Protein AF-A0A7S1T6R3-F1 (afdb_monomer_lite)

pLDDT: mean 81.59, std 15.31, range [34.03, 96.06]

Radius of gyration: 15.94 Å; chains: 1; bounding box: 40×34×41 Å

Structure (mmCIF, N/CA/C/O backbone):
data_AF-A0A7S1T6R3-F1
#
_entry.id   AF-A0A7S1T6R3-F1
#
loop_
_atom_site.group_PDB
_atom_site.id
_atom_site.type_symbol
_atom_site.label_atom_id
_atom_site.label_alt_id
_atom_site.label_comp_id
_atom_site.label_asym_id
_atom_site.label_entity_id
_atom_site.label_seq_id
_atom_site.pdbx_PDB_ins_code
_atom_site.Cartn_x
_atom_site.Cartn_y
_atom_site.Cartn_z
_atom_site.occupancy
_atom_site.B_iso_or_equiv
_atom_site.auth_seq_id
_atom_site.auth_comp_id
_atom_site.auth_asym_id
_atom_site.auth_atom_id
_atom_site.pdbx_PDB_model_num
ATOM 1 N N . ARG A 1 1 ? 1.216 6.934 3.233 1.00 62.31 1 ARG A N 1
ATOM 2 C CA . ARG A 1 1 ? 2.649 7.279 3.416 1.00 62.31 1 ARG A CA 1
ATOM 3 C C . ARG A 1 1 ? 3.064 8.262 2.321 1.00 62.31 1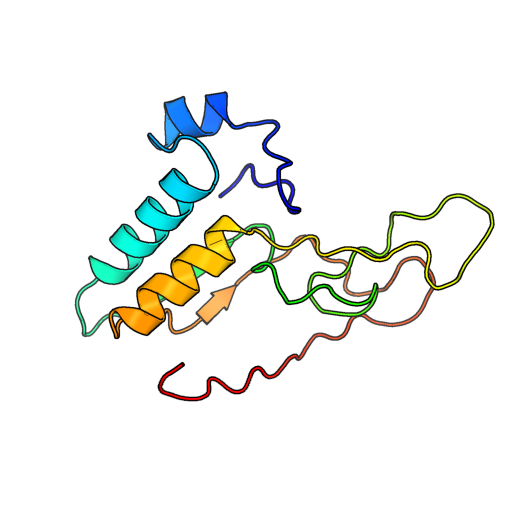 ARG A C 1
ATOM 5 O O . ARG A 1 1 ? 3.334 7.814 1.218 1.00 62.31 1 ARG A O 1
ATOM 12 N N . PRO A 1 2 ? 3.067 9.583 2.565 1.00 52.56 2 PRO A N 1
ATOM 13 C CA . PRO A 1 2 ? 3.362 10.563 1.510 1.00 52.56 2 PRO A CA 1
ATOM 14 C C . PRO A 1 2 ? 4.827 10.554 1.037 1.00 52.56 2 PRO A C 1
ATOM 16 O O . PRO A 1 2 ? 5.136 11.188 0.038 1.00 52.56 2 PRO A O 1
ATOM 19 N N . PHE A 1 3 ? 5.712 9.831 1.733 1.00 54.69 3 PHE A N 1
ATOM 20 C CA . PHE A 1 3 ? 7.148 9.780 1.444 1.00 54.69 3 PHE A CA 1
ATOM 21 C C . PHE A 1 3 ? 7.660 8.377 1.092 1.00 54.69 3 PHE A C 1
ATOM 23 O O . PHE A 1 3 ? 8.866 8.151 1.146 1.00 54.69 3 PHE A O 1
ATOM 30 N N . SER A 1 4 ? 6.769 7.420 0.799 1.00 63.59 4 SER A N 1
ATOM 31 C CA . SER A 1 4 ? 7.231 6.113 0.329 1.00 63.59 4 SER A CA 1
ATOM 32 C C . SER A 1 4 ? 7.709 6.233 -1.112 1.00 63.59 4 SER A C 1
ATOM 34 O O . SER A 1 4 ? 6.963 6.695 -1.975 1.00 63.59 4 SER A O 1
ATOM 36 N N . CYS A 1 5 ? 8.946 5.819 -1.367 1.00 66.31 5 CYS A N 1
ATOM 37 C CA . CYS A 1 5 ? 9.524 5.767 -2.707 1.00 66.31 5 CYS A CA 1
ATOM 38 C C . CYS A 1 5 ? 9.417 4.367 -3.327 1.00 66.31 5 CYS A C 1
ATOM 40 O O . CYS A 1 5 ? 10.152 4.091 -4.270 1.00 66.31 5 CYS A O 1
ATOM 42 N N . GLY A 1 6 ? 8.543 3.506 -2.786 1.00 66.75 6 GLY A N 1
ATOM 43 C CA . GLY A 1 6 ? 8.404 2.115 -3.211 1.00 66.75 6 GLY A CA 1
ATOM 44 C C . GLY A 1 6 ? 9.641 1.291 -2.868 1.00 66.75 6 GLY A C 1
ATOM 45 O O . GLY A 1 6 ? 10.584 1.812 -2.285 1.00 66.75 6 GLY A O 1
ATOM 46 N N . GLU A 1 7 ? 9.647 0.021 -3.274 1.00 69.00 7 GLU A N 1
ATOM 47 C CA . GLU A 1 7 ? 10.778 -0.915 -3.158 1.00 69.00 7 GLU A CA 1
ATOM 48 C C . GLU A 1 7 ? 11.266 -1.225 -1.734 1.00 69.00 7 GLU A C 1
ATOM 50 O O . GLU A 1 7 ? 11.257 -0.416 -0.808 1.00 69.00 7 GLU A O 1
ATOM 55 N N . ARG A 1 8 ? 11.786 -2.441 -1.559 1.00 65.00 8 ARG A N 1
ATOM 56 C CA . ARG A 1 8 ? 12.349 -2.875 -0.277 1.00 65.00 8 ARG A CA 1
ATOM 57 C C . ARG A 1 8 ? 13.582 -2.041 0.091 1.00 65.00 8 ARG A C 1
ATOM 59 O O . ARG A 1 8 ? 14.557 -2.016 -0.659 1.00 65.00 8 ARG A O 1
ATOM 66 N N . GLY A 1 9 ? 13.571 -1.426 1.275 1.00 59.97 9 GLY A N 1
ATOM 67 C CA . GLY A 1 9 ? 14.719 -0.708 1.836 1.00 59.97 9 GLY A CA 1
ATOM 68 C C . GLY A 1 9 ? 14.936 0.721 1.322 1.00 59.97 9 GLY A C 1
ATOM 69 O O . GLY A 1 9 ? 15.861 1.390 1.789 1.00 59.97 9 GLY A O 1
ATOM 70 N N . ALA A 1 10 ? 14.100 1.237 0.416 1.00 59.75 10 ALA A N 1
ATOM 71 C CA . ALA A 1 10 ? 14.211 2.610 -0.080 1.00 59.75 10 ALA A CA 1
ATOM 72 C C . ALA A 1 10 ? 13.412 3.588 0.802 1.00 59.75 10 ALA A C 1
ATOM 74 O O . ALA A 1 10 ? 12.341 4.068 0.445 1.00 59.75 10 ALA A O 1
ATOM 75 N N . ASN A 1 11 ? 13.951 3.915 1.983 1.00 62.56 11 ASN A N 1
ATOM 76 C CA . ASN A 1 11 ? 13.339 4.884 2.899 1.00 62.56 11 ASN A CA 1
ATOM 77 C C . ASN A 1 11 ? 14.206 6.141 3.068 1.00 62.56 11 ASN A C 1
ATOM 79 O O . ASN A 1 11 ? 14.688 6.449 4.160 1.00 62.56 11 ASN A O 1
ATOM 83 N N . SER A 1 12 ? 14.393 6.896 1.980 1.00 65.94 12 SER A N 1
ATOM 84 C CA . SER A 1 12 ? 15.132 8.173 1.988 1.00 65.94 12 SER A CA 1
ATOM 85 C C . SER A 1 12 ? 14.539 9.220 2.941 1.00 65.94 12 SER A C 1
ATOM 87 O O . SER A 1 12 ? 15.199 10.206 3.258 1.00 65.94 12 SER A O 1
ATOM 89 N N . CYS A 1 13 ? 13.313 9.005 3.426 1.00 72.56 13 CYS A N 1
ATOM 90 C CA . CYS A 1 13 ? 12.602 9.890 4.343 1.00 72.56 13 CYS A CA 1
ATOM 91 C C . CYS A 1 13 ? 12.350 9.262 5.725 1.00 72.56 13 CYS A C 1
ATOM 93 O O . CYS A 1 13 ? 11.472 9.729 6.451 1.00 72.56 13 CYS A O 1
ATOM 95 N N . ALA A 1 14 ? 13.119 8.241 6.126 1.00 74.38 14 ALA A N 1
ATOM 96 C CA . ALA A 1 14 ? 12.910 7.519 7.386 1.00 74.38 14 ALA A CA 1
ATOM 97 C C . ALA A 1 14 ? 12.901 8.440 8.618 1.00 74.38 14 ALA A C 1
ATOM 99 O O . ALA A 1 14 ? 12.042 8.310 9.488 1.00 74.38 14 ALA A O 1
ATOM 100 N N . GLN A 1 15 ? 13.827 9.402 8.668 1.00 77.00 15 GLN A N 1
ATOM 101 C CA . GLN A 1 15 ? 13.921 10.376 9.761 1.00 77.00 15 GLN A CA 1
ATOM 102 C C . GLN A 1 15 ? 12.690 11.288 9.813 1.00 77.00 15 GLN A C 1
ATOM 104 O O . GLN A 1 15 ? 12.119 11.500 10.878 1.00 77.00 15 GLN A O 1
ATOM 109 N N . LEU A 1 16 ? 12.228 11.766 8.655 1.00 80.44 16 LEU A N 1
ATOM 110 C CA . LEU A 1 16 ? 11.033 12.602 8.564 1.00 80.44 16 LEU A CA 1
ATOM 111 C C . LEU A 1 16 ? 9.774 11.825 8.975 1.00 80.44 16 LEU A C 1
ATOM 113 O O . LEU A 1 16 ? 8.936 12.343 9.712 1.00 80.44 16 LEU A O 1
ATOM 117 N N . ALA A 1 17 ? 9.660 10.565 8.545 1.00 78.62 17 ALA A N 1
ATOM 118 C CA . ALA A 1 17 ? 8.561 9.688 8.929 1.00 78.62 17 ALA A CA 1
ATOM 119 C C . ALA A 1 17 ? 8.538 9.425 10.444 1.00 78.62 17 ALA A C 1
ATOM 121 O O . ALA A 1 17 ? 7.466 9.436 11.048 1.00 78.62 17 ALA A O 1
ATOM 122 N N . ALA A 1 18 ? 9.704 9.256 11.068 1.00 82.19 18 ALA A N 1
ATOM 123 C CA . ALA A 1 18 ? 9.813 9.129 12.516 1.00 82.19 18 ALA A CA 1
ATOM 124 C C . ALA A 1 18 ? 9.357 10.405 13.235 1.00 82.19 18 ALA A C 1
ATOM 126 O O . ALA A 1 18 ? 8.557 10.323 14.163 1.00 82.19 18 ALA A O 1
ATOM 127 N N . CYS A 1 19 ? 9.800 11.581 12.776 1.00 84.00 19 CYS A N 1
ATOM 128 C CA . CYS A 1 19 ? 9.426 12.858 13.384 1.00 84.00 19 CYS A CA 1
ATOM 129 C C . CYS A 1 19 ? 7.927 13.167 13.272 1.00 84.00 19 CYS A C 1
ATOM 131 O O . CYS A 1 19 ? 7.338 13.651 14.233 1.00 84.00 19 CYS A O 1
ATOM 133 N N . ILE A 1 20 ? 7.309 12.910 12.115 1.00 82.75 20 ILE A N 1
ATOM 134 C CA . ILE A 1 20 ? 5.906 13.283 11.871 1.00 82.75 20 ILE A CA 1
ATOM 135 C C . ILE A 1 20 ? 4.938 12.207 12.375 1.00 82.75 20 ILE A C 1
ATOM 137 O O . ILE A 1 20 ? 3.891 12.530 12.931 1.00 82.75 20 ILE A O 1
ATOM 141 N N . TYR A 1 21 ? 5.261 10.928 12.168 1.00 81.06 21 TYR A N 1
ATOM 142 C CA . TYR A 1 21 ? 4.320 9.824 12.385 1.00 81.06 21 TYR A CA 1
ATOM 143 C C . TYR A 1 21 ? 4.702 8.894 13.537 1.00 81.06 21 TYR A C 1
ATOM 145 O O . TYR A 1 21 ? 3.923 7.995 13.860 1.00 81.06 21 TYR A O 1
ATOM 153 N N . GLY A 1 22 ? 5.876 9.079 14.148 1.00 83.62 22 GLY A N 1
ATOM 154 C CA . GLY A 1 22 ? 6.379 8.201 15.207 1.00 83.62 22 GLY A CA 1
ATOM 155 C C . GLY A 1 22 ? 6.753 6.801 14.715 1.00 83.62 22 GLY A C 1
ATOM 156 O O . GLY A 1 22 ? 6.877 5.883 15.518 1.00 83.62 22 GLY A O 1
ATOM 157 N N . THR A 1 23 ? 6.901 6.604 13.402 1.00 82.38 23 THR A N 1
ATOM 158 C CA . THR A 1 23 ? 7.208 5.295 12.810 1.00 82.38 23 THR A CA 1
ATOM 159 C C . THR A 1 23 ? 8.682 5.208 12.448 1.00 82.38 23 THR A C 1
ATOM 161 O O . THR A 1 23 ? 9.154 5.983 11.615 1.00 82.38 23 THR A O 1
ATOM 164 N N . LEU A 1 24 ? 9.389 4.234 13.016 1.00 80.56 24 LEU A N 1
ATOM 165 C CA . LEU A 1 24 ? 10.753 3.893 12.623 1.00 80.56 24 LEU A CA 1
ATOM 166 C C . LEU A 1 24 ? 10.735 2.629 11.759 1.00 80.56 24 LEU A C 1
ATOM 168 O O . LEU A 1 24 ? 10.206 1.596 12.163 1.00 80.56 24 LEU A O 1
ATOM 172 N N . GLY A 1 25 ? 11.316 2.728 10.564 1.00 80.19 25 GLY A N 1
ATOM 173 C CA . GLY A 1 25 ? 11.441 1.605 9.637 1.00 80.19 25 GLY A CA 1
ATOM 174 C C . GLY A 1 25 ? 10.133 1.164 8.967 1.00 80.19 25 GLY A C 1
ATOM 175 O O . GLY A 1 25 ? 9.094 1.830 9.033 1.00 80.19 25 GLY A O 1
ATOM 176 N N . GLU A 1 26 ? 10.222 0.044 8.255 1.00 82.94 26 GLU A N 1
ATOM 177 C CA . GLU A 1 26 ? 9.099 -0.584 7.551 1.00 82.94 26 GLU A CA 1
ATOM 178 C C . GLU A 1 26 ? 8.131 -1.232 8.548 1.00 82.94 26 GLU A C 1
ATOM 180 O O . GLU A 1 26 ? 6.946 -0.914 8.536 1.00 82.94 26 GLU A O 1
ATOM 185 N N . GLU A 1 27 ? 8.641 -2.034 9.485 1.00 87.12 27 GLU A N 1
ATOM 186 C CA . GLU A 1 27 ? 7.836 -2.746 10.490 1.00 87.12 27 GLU A CA 1
ATOM 187 C C . GLU A 1 27 ? 7.022 -1.806 11.387 1.00 87.12 27 GLU A C 1
ATOM 189 O O . GLU A 1 27 ? 5.823 -2.007 11.575 1.00 87.12 27 GLU A O 1
ATOM 194 N N . GLY A 1 28 ? 7.644 -0.743 11.913 1.00 88.38 28 GLY A N 1
ATOM 195 C CA . GLY A 1 28 ? 6.958 0.214 12.783 1.00 88.38 28 GLY A CA 1
ATOM 196 C C . GLY A 1 28 ? 5.822 0.943 12.067 1.00 88.38 28 GLY A C 1
ATOM 197 O O . GLY A 1 28 ? 4.799 1.266 12.669 1.00 88.38 28 GLY A O 1
ATOM 198 N N . SER A 1 29 ? 5.971 1.166 10.763 1.00 88.94 29 SER A N 1
ATOM 199 C CA . SER A 1 29 ? 4.885 1.706 9.953 1.00 88.94 29 SER A CA 1
ATOM 200 C C . SER A 1 29 ? 3.813 0.688 9.629 1.00 88.94 29 SER A C 1
ATOM 202 O O . SER A 1 29 ? 2.639 1.016 9.763 1.00 88.94 29 SER A O 1
ATOM 204 N N . ALA A 1 30 ? 4.198 -0.531 9.245 1.00 92.12 30 ALA A N 1
ATOM 205 C CA . ALA A 1 30 ? 3.254 -1.607 8.973 1.00 92.12 30 ALA A CA 1
ATOM 206 C C . ALA A 1 30 ? 2.327 -1.806 10.175 1.00 92.12 30 ALA A C 1
ATOM 208 O O . ALA A 1 30 ? 1.106 -1.786 10.040 1.00 92.12 30 ALA A O 1
ATOM 209 N N . ARG A 1 31 ? 2.922 -1.868 11.373 1.00 92.38 31 ARG A N 1
ATOM 210 C CA . ARG A 1 31 ? 2.195 -1.931 12.638 1.00 92.38 31 ARG A CA 1
ATOM 211 C C . ARG A 1 31 ? 1.266 -0.738 12.823 1.00 92.38 31 ARG A C 1
ATOM 213 O O . ARG A 1 31 ? 0.093 -0.930 13.098 1.00 92.38 31 ARG A O 1
ATOM 220 N N . ARG A 1 32 ? 1.753 0.489 12.625 1.00 92.69 32 ARG A N 1
ATOM 221 C CA . ARG A 1 32 ? 0.920 1.688 12.789 1.00 92.69 32 ARG A CA 1
ATOM 222 C C . ARG A 1 32 ? -0.255 1.727 11.809 1.00 92.69 32 ARG A C 1
ATOM 224 O O . ARG A 1 32 ? -1.335 2.160 12.195 1.00 92.69 32 ARG A O 1
ATOM 231 N N . ILE A 1 33 ? -0.06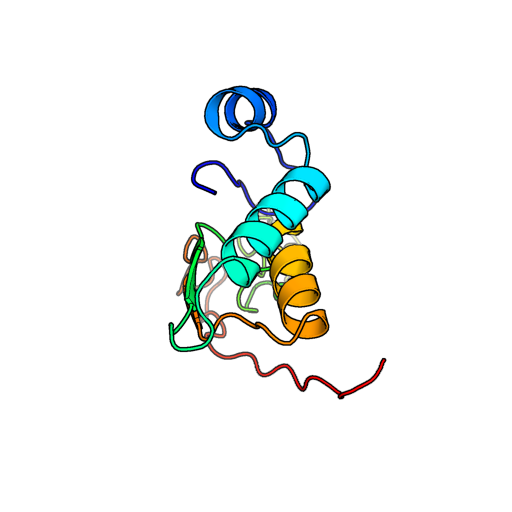1 1.297 10.565 1.00 94.00 33 ILE A N 1
ATOM 232 C CA . ILE A 1 33 ? -1.134 1.209 9.569 1.00 94.00 33 ILE A CA 1
ATOM 233 C C . ILE A 1 33 ? -2.150 0.142 9.996 1.00 94.00 33 ILE A C 1
ATOM 235 O O . ILE A 1 33 ? -3.341 0.438 10.021 1.00 94.00 33 ILE A O 1
ATOM 239 N N . ALA A 1 34 ? -1.694 -1.054 10.383 1.00 95.00 34 ALA A N 1
ATOM 240 C CA . ALA A 1 34 ? -2.562 -2.130 10.861 1.00 95.00 34 ALA A CA 1
ATOM 241 C C . ALA A 1 34 ? -3.362 -1.714 12.107 1.00 95.00 34 ALA A C 1
ATOM 243 O O . ALA A 1 34 ? -4.575 -1.892 12.140 1.00 95.00 34 ALA A O 1
ATOM 244 N N . ASP A 1 35 ? -2.716 -1.069 13.083 1.00 94.62 35 ASP A N 1
ATOM 245 C CA . ASP A 1 35 ? -3.368 -0.555 14.290 1.00 94.62 35 ASP A CA 1
ATOM 246 C C . ASP A 1 35 ? -4.466 0.465 13.941 1.00 94.62 35 ASP A C 1
ATOM 248 O O . ASP A 1 35 ? -5.540 0.450 14.537 1.00 94.62 35 ASP A O 1
ATOM 252 N N . LEU A 1 36 ? -4.229 1.344 12.958 1.00 94.94 36 LEU A N 1
ATOM 253 C CA . LEU A 1 36 ? -5.229 2.319 12.507 1.00 94.94 36 LEU A CA 1
ATOM 254 C C . LEU A 1 36 ? -6.415 1.662 11.797 1.00 94.94 36 LEU A C 1
ATOM 256 O O . LEU A 1 36 ? -7.536 2.142 11.966 1.00 94.94 36 LEU A O 1
ATOM 260 N N . ILE A 1 37 ? -6.176 0.600 11.021 1.00 95.12 37 ILE A N 1
ATOM 261 C CA . ILE A 1 37 ? -7.232 -0.190 10.376 1.00 95.12 37 ILE A CA 1
ATOM 262 C C . ILE A 1 37 ? -8.077 -0.886 11.450 1.00 95.12 37 ILE A C 1
ATOM 264 O O . ILE A 1 37 ? -9.291 -0.710 11.483 1.00 95.12 37 ILE A O 1
ATOM 268 N N . SER A 1 38 ? -7.437 -1.600 12.377 1.00 93.06 38 SER A N 1
ATOM 269 C CA . SER A 1 38 ? -8.121 -2.373 13.422 1.00 93.06 38 SER A CA 1
ATOM 270 C C . SER A 1 38 ? -8.796 -1.516 14.492 1.00 93.06 38 SER A C 1
ATOM 272 O O . SER A 1 38 ? -9.709 -1.986 15.163 1.00 93.06 38 SER A O 1
ATOM 274 N N . ALA A 1 39 ? -8.376 -0.261 14.667 1.00 94.31 39 ALA A N 1
ATOM 275 C CA . ALA A 1 39 ? -9.025 0.674 15.583 1.00 94.31 39 ALA A CA 1
ATOM 276 C C . ALA A 1 39 ? -10.354 1.235 15.046 1.00 94.31 39 ALA A C 1
ATOM 278 O O . ALA A 1 39 ? -11.050 1.937 15.783 1.00 94.31 39 ALA A O 1
ATOM 279 N N . GLN A 1 40 ? -10.700 0.983 13.778 1.00 95.00 40 GLN A N 1
ATOM 280 C CA . GLN A 1 40 ? -11.970 1.451 13.234 1.00 95.00 40 GLN A CA 1
ATOM 281 C C . GLN A 1 40 ? -13.145 0.629 13.789 1.00 95.00 40 GLN A C 1
ATOM 283 O O . GLN A 1 40 ? -13.029 -0.587 13.940 1.00 95.00 40 GLN A O 1
ATOM 288 N N . PRO A 1 41 ? -14.291 1.272 14.074 1.00 93.31 41 PRO A N 1
ATOM 289 C CA . PRO A 1 41 ? -15.542 0.577 14.360 1.00 93.31 41 PRO A CA 1
ATOM 290 C C . PRO A 1 41 ? -15.878 -0.488 13.306 1.00 93.31 41 PRO A C 1
ATOM 292 O O . PRO A 1 41 ? -15.657 -0.276 12.115 1.00 93.31 41 PRO A O 1
ATOM 295 N N . ALA A 1 42 ? -16.431 -1.623 13.740 1.00 87.12 42 ALA A N 1
ATOM 296 C CA . ALA A 1 42 ? -16.696 -2.777 12.872 1.00 87.12 42 ALA A CA 1
ATOM 297 C C . ALA A 1 42 ? -17.733 -2.507 11.762 1.00 87.12 42 ALA A C 1
ATOM 299 O O . ALA A 1 42 ? -17.794 -3.241 10.780 1.00 87.12 42 ALA A O 1
ATOM 300 N N . ASP A 1 43 ? -18.557 -1.473 11.920 1.00 91.56 43 ASP A N 1
ATOM 301 C CA . ASP A 1 43 ? -19.544 -1.004 10.947 1.00 91.56 43 ASP A CA 1
ATOM 302 C C . ASP A 1 43 ? -18.960 -0.044 9.895 1.00 91.56 43 ASP A C 1
ATOM 304 O O . ASP A 1 43 ? -19.625 0.257 8.900 1.00 91.56 43 ASP A O 1
ATOM 308 N N . ASN A 1 44 ? -17.712 0.404 10.062 1.00 93.50 44 ASN A N 1
ATOM 309 C CA . ASN A 1 44 ? -17.055 1.287 9.107 1.00 93.50 44 ASN A CA 1
ATOM 310 C C . ASN A 1 44 ? -16.390 0.506 7.967 1.00 93.50 44 ASN A C 1
ATOM 312 O O . ASN A 1 44 ? -15.594 -0.406 8.182 1.00 93.50 44 ASN A O 1
ATOM 316 N N . ALA A 1 45 ? -16.616 0.956 6.732 1.00 94.88 45 ALA A N 1
ATOM 317 C CA . ALA A 1 45 ? -15.802 0.538 5.597 1.00 94.88 45 ALA A CA 1
ATOM 318 C C . ALA A 1 45 ? -14.441 1.250 5.638 1.00 94.88 45 ALA A C 1
ATOM 320 O O . ALA A 1 45 ? -14.368 2.479 5.562 1.00 94.88 45 ALA A O 1
ATOM 321 N N . VAL A 1 46 ? -13.354 0.483 5.726 1.00 96.06 46 VAL A N 1
ATOM 322 C CA . VAL A 1 46 ? -11.996 1.039 5.754 1.00 96.06 46 VAL A CA 1
ATOM 323 C C . VAL A 1 46 ? -11.433 1.125 4.338 1.00 96.06 46 VAL A C 1
ATOM 325 O O . VAL A 1 46 ? -11.302 0.115 3.646 1.00 96.06 46 VAL A O 1
ATOM 328 N N . VAL A 1 47 ? -11.065 2.337 3.914 1.00 96.00 47 VAL A N 1
ATOM 329 C CA . VAL A 1 47 ? -10.369 2.596 2.645 1.00 96.00 47 VAL A CA 1
ATOM 330 C C . VAL A 1 47 ? -8.963 3.099 2.943 1.00 96.00 47 VAL A C 1
ATOM 332 O O . VAL A 1 47 ? -8.785 4.105 3.628 1.00 96.00 47 VAL A O 1
ATOM 335 N N . VAL A 1 48 ? -7.957 2.418 2.400 1.00 94.94 48 VAL A N 1
ATOM 336 C CA . VAL A 1 48 ? -6.553 2.819 2.520 1.00 94.94 48 VAL A CA 1
ATOM 337 C C . VAL A 1 48 ? -6.141 3.566 1.261 1.00 94.94 48 VAL A C 1
ATOM 339 O O . VAL A 1 48 ? -6.371 3.090 0.154 1.00 94.94 48 VAL A O 1
ATOM 342 N N . VAL A 1 49 ? -5.502 4.724 1.424 1.00 93.62 49 VAL A N 1
ATOM 343 C CA . VAL A 1 49 ? -4.948 5.505 0.311 1.00 93.62 49 VAL A CA 1
ATOM 344 C C . VAL A 1 49 ? -3.433 5.607 0.468 1.00 93.62 49 VAL A C 1
ATOM 346 O O . VAL A 1 49 ? -2.927 6.062 1.499 1.00 93.62 49 VAL A O 1
ATOM 349 N N . ALA A 1 50 ? -2.700 5.186 -0.557 1.00 90.69 50 ALA A N 1
ATOM 350 C CA . ALA A 1 50 ? -1.244 5.132 -0.566 1.00 90.69 50 ALA A CA 1
ATOM 351 C C . ALA A 1 50 ? -0.656 5.745 -1.844 1.00 90.69 50 ALA A C 1
ATOM 353 O O . ALA A 1 50 ? -1.356 5.962 -2.830 1.00 90.69 50 ALA A O 1
ATOM 354 N N . HIS A 1 51 ? 0.639 6.074 -1.812 1.00 88.75 51 HIS A N 1
ATOM 355 C CA . HIS A 1 51 ? 1.324 6.570 -3.005 1.00 88.75 51 HIS A CA 1
ATOM 356 C C . HIS A 1 51 ? 1.613 5.418 -3.973 1.00 88.75 51 HIS A C 1
ATOM 358 O O . HIS A 1 51 ? 1.199 5.501 -5.126 1.00 88.75 51 HIS A O 1
ATOM 364 N N . ASN A 1 52 ? 2.216 4.332 -3.477 1.00 89.62 52 ASN A N 1
ATOM 365 C CA . ASN A 1 52 ? 2.431 3.088 -4.216 1.00 89.62 52 ASN A CA 1
ATOM 366 C C . ASN A 1 52 ? 1.478 1.993 -3.726 1.00 89.62 52 ASN A C 1
ATOM 368 O O . ASN A 1 52 ? 0.887 2.095 -2.648 1.00 89.62 52 ASN A O 1
ATOM 372 N N . GLY A 1 53 ? 1.323 0.946 -4.535 1.00 92.06 53 GLY A N 1
ATOM 373 C CA . GLY A 1 53 ? 0.580 -0.250 -4.139 1.00 92.06 53 GLY A CA 1
ATOM 374 C C . GLY A 1 53 ? 1.360 -1.119 -3.157 1.00 92.06 53 GLY A C 1
ATOM 375 O O . GLY A 1 53 ? 2.530 -0.844 -2.900 1.00 92.06 53 GLY A O 1
ATOM 376 N N . PRO A 1 54 ? 0.747 -2.176 -2.601 1.00 93.38 54 PRO A N 1
ATOM 377 C CA . PRO A 1 54 ? 1.467 -3.128 -1.765 1.00 93.38 54 PRO A CA 1
ATOM 378 C C . PRO A 1 54 ? 2.517 -3.888 -2.585 1.00 93.38 54 PRO A C 1
ATOM 380 O O . PRO A 1 54 ? 2.320 -4.162 -3.774 1.00 93.38 54 PRO A O 1
ATOM 383 N N . ALA A 1 55 ? 3.623 -4.247 -1.935 1.00 92.00 55 ALA A N 1
ATOM 384 C CA . ALA A 1 55 ? 4.583 -5.199 -2.485 1.00 92.00 55 ALA A CA 1
ATOM 385 C C . ALA A 1 55 ? 3.936 -6.580 -2.732 1.00 92.00 55 ALA A C 1
ATOM 387 O O . ALA A 1 55 ? 2.914 -6.928 -2.140 1.00 92.00 55 ALA A O 1
ATOM 388 N N . GLY A 1 56 ? 4.547 -7.378 -3.606 1.00 90.62 56 GLY A N 1
ATOM 389 C CA . GLY A 1 56 ? 4.048 -8.669 -4.088 1.00 90.62 56 GLY A CA 1
ATOM 390 C C . GLY A 1 56 ? 3.285 -8.595 -5.418 1.00 90.62 56 GLY A C 1
ATOM 391 O O . GLY A 1 56 ? 2.824 -9.623 -5.910 1.00 90.62 56 GLY A O 1
ATOM 392 N N . LEU A 1 57 ? 3.147 -7.406 -6.015 1.00 91.56 57 LEU A N 1
ATOM 393 C CA . LEU A 1 57 ? 2.380 -7.164 -7.245 1.00 91.56 57 LEU A CA 1
ATOM 394 C C . LEU A 1 57 ? 3.250 -6.734 -8.440 1.00 91.56 57 LEU A C 1
ATOM 396 O O . LEU A 1 57 ? 2.709 -6.288 -9.457 1.00 91.56 57 LEU A O 1
ATOM 400 N N . GLY A 1 58 ? 4.578 -6.821 -8.329 1.00 90.56 58 GLY A N 1
ATOM 401 C CA . GLY A 1 58 ? 5.522 -6.304 -9.325 1.00 90.56 58 GLY A CA 1
ATOM 402 C C . GLY A 1 58 ? 6.519 -7.312 -9.899 1.00 90.56 58 GLY A C 1
ATOM 403 O O . GLY A 1 58 ? 7.639 -6.927 -10.215 1.00 90.56 58 GLY A O 1
ATOM 404 N N . ASP A 1 59 ? 6.140 -8.583 -10.057 1.00 86.94 59 ASP A N 1
ATOM 405 C CA . ASP A 1 59 ? 7.026 -9.632 -10.600 1.00 86.94 59 ASP A CA 1
ATOM 406 C C . ASP A 1 59 ? 7.582 -9.286 -12.000 1.00 86.94 59 ASP A C 1
ATOM 408 O O . ASP A 1 59 ? 8.768 -9.459 -12.289 1.00 86.94 59 ASP A O 1
ATOM 412 N N . ARG A 1 60 ? 6.745 -8.720 -12.878 1.00 88.00 60 ARG A N 1
ATOM 413 C CA . ARG A 1 60 ? 7.133 -8.301 -14.235 1.00 88.00 60 ARG A CA 1
ATOM 414 C C . ARG A 1 60 ? 6.904 -6.807 -14.450 1.00 88.00 60 ARG A C 1
ATOM 416 O O . ARG A 1 60 ? 5.994 -6.246 -13.847 1.00 88.00 60 ARG A O 1
ATOM 423 N N . PRO A 1 61 ? 7.618 -6.171 -15.403 1.00 87.12 61 PRO A N 1
ATOM 424 C CA . PRO A 1 61 ? 7.508 -4.730 -15.661 1.00 87.12 61 PRO A CA 1
ATOM 425 C C . PRO A 1 61 ? 6.084 -4.221 -15.932 1.00 87.12 61 PRO A C 1
ATOM 427 O O . PRO A 1 61 ? 5.774 -3.066 -15.663 1.00 87.12 61 PRO A O 1
ATOM 430 N N . PHE A 1 62 ? 5.220 -5.074 -16.487 1.00 88.56 62 PHE A N 1
ATOM 431 C CA . PHE A 1 62 ? 3.833 -4.738 -16.808 1.00 88.56 62 PHE A CA 1
ATOM 432 C C . PHE A 1 62 ? 2.825 -5.145 -15.725 1.00 88.56 62 PHE A C 1
ATOM 434 O O . PHE A 1 62 ? 1.633 -4.900 -15.908 1.00 88.56 62 PHE A O 1
ATOM 441 N N . ASP A 1 63 ? 3.252 -5.792 -14.637 1.00 91.25 63 ASP A N 1
ATOM 442 C CA . ASP A 1 63 ? 2.376 -6.078 -13.497 1.00 91.25 63 ASP A CA 1
ATOM 443 C C . ASP A 1 63 ? 2.093 -4.785 -12.706 1.00 91.25 63 ASP A C 1
ATOM 445 O O . ASP A 1 63 ? 2.732 -3.757 -12.929 1.00 91.25 63 ASP A O 1
ATOM 449 N N . ILE A 1 64 ? 1.100 -4.795 -11.811 1.00 92.50 64 ILE A N 1
ATOM 450 C CA . ILE A 1 64 ? 0.543 -3.561 -11.229 1.00 92.50 64 ILE A CA 1
ATOM 451 C C . ILE A 1 64 ? 1.625 -2.709 -10.551 1.00 92.50 64 ILE A C 1
ATOM 453 O O . ILE A 1 64 ? 1.713 -1.522 -10.850 1.00 92.50 64 ILE A O 1
ATOM 457 N N . CYS A 1 65 ? 2.495 -3.315 -9.740 1.00 92.44 65 CYS A N 1
ATOM 458 C CA . CYS A 1 65 ? 3.604 -2.637 -9.055 1.00 92.44 65 CYS A CA 1
ATOM 459 C C . CYS A 1 65 ? 4.966 -2.871 -9.739 1.00 92.44 65 CYS A C 1
ATOM 461 O O . CYS A 1 65 ? 6.010 -2.592 -9.160 1.00 92.44 65 CYS A O 1
ATOM 463 N N . GLY A 1 66 ? 4.983 -3.386 -10.973 1.00 90.75 66 GLY A N 1
ATOM 464 C CA . GLY A 1 66 ? 6.216 -3.720 -11.687 1.00 90.75 66 GLY A CA 1
ATOM 465 C C . GLY A 1 66 ? 7.027 -2.499 -12.116 1.00 90.75 66 GLY A C 1
ATOM 466 O O . GLY A 1 66 ? 6.471 -1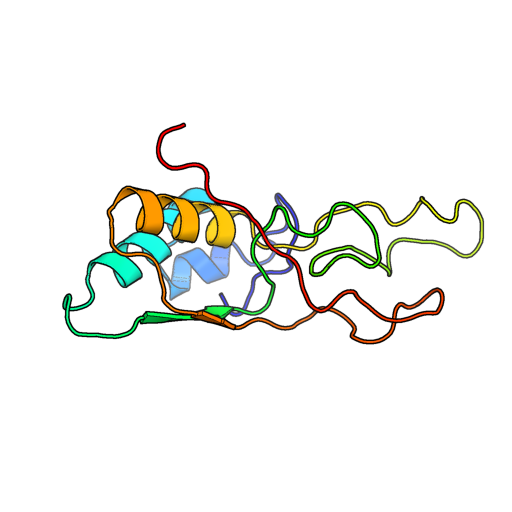.523 -12.627 1.00 90.75 66 GLY A O 1
ATOM 467 N N . VAL A 1 67 ? 8.344 -2.555 -11.961 1.00 88.88 67 VAL A N 1
ATOM 468 C CA . VAL A 1 67 ? 9.252 -1.501 -12.429 1.00 88.88 67 VAL A CA 1
ATOM 469 C C . VAL A 1 67 ? 9.406 -1.559 -13.952 1.00 88.88 67 VAL A C 1
ATOM 471 O O . VAL A 1 67 ? 9.907 -2.546 -14.479 1.00 88.88 67 VAL A O 1
ATOM 474 N N . ASP A 1 68 ? 9.082 -0.481 -14.675 1.00 86.12 68 ASP A N 1
ATOM 475 C CA . ASP A 1 68 ? 9.280 -0.387 -16.136 1.00 86.12 68 ASP A CA 1
ATOM 476 C C . ASP A 1 68 ? 10.361 0.613 -16.583 1.00 86.12 68 ASP A C 1
ATOM 478 O O . ASP A 1 68 ? 10.685 0.709 -17.769 1.00 86.12 68 ASP A O 1
ATOM 482 N N . TRP A 1 69 ? 10.955 1.356 -15.646 1.00 80.56 69 TRP A N 1
ATOM 483 C CA . TRP A 1 69 ? 11.916 2.429 -15.942 1.00 80.56 69 TRP A CA 1
ATOM 484 C C . TRP A 1 69 ? 13.378 2.080 -15.650 1.00 80.56 69 TRP A C 1
ATOM 486 O O . TRP A 1 69 ? 14.264 2.843 -16.042 1.00 80.56 69 TRP A O 1
ATOM 496 N N . ARG A 1 70 ? 13.654 0.944 -14.997 1.00 75.00 70 ARG A N 1
ATOM 497 C CA . ARG A 1 70 ? 15.020 0.459 -14.740 1.00 75.00 70 ARG A CA 1
ATOM 498 C C . ARG A 1 70 ? 15.561 -0.291 -15.954 1.00 75.00 70 ARG A C 1
ATOM 500 O O . ARG A 1 70 ? 15.554 -1.513 -16.011 1.00 75.00 70 ARG A O 1
ATOM 507 N N . GLY A 1 71 ? 16.003 0.470 -16.949 1.00 60.56 71 GLY A N 1
ATOM 508 C CA . GLY A 1 71 ? 16.662 -0.045 -18.145 1.00 60.56 71 GLY A CA 1
ATOM 509 C C . GLY A 1 71 ? 17.421 1.071 -18.856 1.00 60.56 71 GLY A C 1
ATOM 510 O O . GLY A 1 71 ? 16.830 2.074 -19.250 1.00 60.56 71 GLY A O 1
ATOM 511 N N . GLY A 1 72 ? 18.739 0.912 -18.982 1.00 54.16 72 GLY A N 1
ATOM 512 C CA . GLY A 1 72 ? 19.575 1.759 -19.834 1.00 54.16 72 GLY A CA 1
ATOM 513 C C . GLY A 1 72 ? 19.388 1.440 -21.328 1.00 54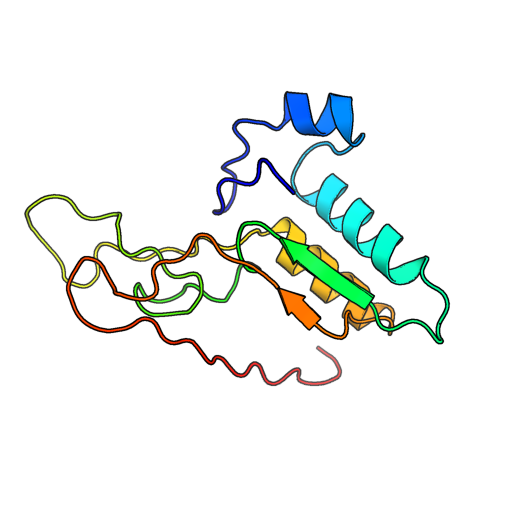.16 72 GLY A C 1
ATOM 514 O O . GLY A 1 72 ? 18.670 0.500 -21.672 1.00 54.16 72 GLY A O 1
ATOM 515 N N . PRO A 1 73 ? 20.054 2.181 -22.233 1.00 49.25 73 PRO A N 1
ATOM 516 C CA . PRO A 1 73 ? 19.792 2.159 -23.679 1.00 49.25 73 PRO A CA 1
ATOM 517 C C . PRO A 1 73 ? 20.120 0.841 -24.404 1.00 49.25 73 PRO A C 1
ATOM 519 O O . PRO A 1 73 ? 19.908 0.744 -25.610 1.00 49.25 73 PRO A O 1
ATOM 522 N N . ALA A 1 74 ? 20.610 -0.194 -23.719 1.00 51.38 74 ALA A N 1
ATOM 523 C CA . ALA A 1 74 ? 20.812 -1.496 -24.330 1.00 51.38 74 ALA A CA 1
ATOM 524 C C . ALA A 1 74 ? 20.734 -2.634 -23.301 1.00 51.38 74 ALA A C 1
ATOM 526 O O . ALA A 1 74 ? 21.492 -2.656 -22.336 1.00 51.38 74 ALA A O 1
ATOM 527 N N . ARG A 1 75 ? 19.942 -3.652 -23.661 1.00 44.03 75 ARG A N 1
ATOM 528 C CA . ARG A 1 75 ? 20.009 -5.074 -23.265 1.00 44.03 75 ARG A CA 1
ATOM 529 C C . ARG A 1 75 ? 18.994 -5.557 -22.221 1.00 44.03 75 ARG A C 1
ATOM 531 O O . ARG A 1 75 ? 18.950 -5.136 -21.077 1.00 44.03 75 ARG A O 1
ATOM 538 N N . SER A 1 76 ? 18.272 -6.575 -22.691 1.00 50.59 76 SER A N 1
ATOM 539 C CA . SER A 1 76 ? 17.248 -7.396 -22.055 1.00 50.59 76 SER A CA 1
ATOM 540 C C . SER A 1 76 ? 15.900 -6.713 -21.807 1.00 50.59 76 SER A C 1
ATOM 542 O O . SER A 1 76 ? 15.710 -5.945 -20.876 1.00 50.59 76 SER A O 1
ATOM 544 N N . ARG A 1 77 ? 14.914 -7.155 -22.592 1.00 50.34 77 ARG A N 1
ATOM 545 C CA . ARG A 1 77 ? 13.456 -7.079 -22.364 1.00 50.34 77 ARG A CA 1
ATOM 546 C C . ARG A 1 77 ? 12.997 -7.623 -20.992 1.00 50.34 77 ARG A C 1
ATOM 548 O O . ARG A 1 77 ? 11.816 -7.569 -20.678 1.00 50.34 77 ARG A O 1
ATOM 555 N N . TYR A 1 78 ? 13.936 -8.113 -20.178 1.00 47.78 78 TYR A N 1
ATOM 556 C CA . TYR A 1 78 ? 13.754 -8.571 -18.804 1.00 47.78 78 TYR A CA 1
ATOM 557 C C . TYR A 1 78 ? 14.669 -7.840 -17.795 1.00 47.78 78 TYR A C 1
ATOM 559 O O . TYR A 1 78 ? 14.788 -8.293 -16.666 1.00 47.78 78 TYR A O 1
ATOM 567 N N . ALA A 1 79 ? 15.363 -6.753 -18.159 1.00 50.84 79 ALA A N 1
ATOM 568 C CA . ALA A 1 79 ? 16.251 -6.031 -17.230 1.00 50.84 79 ALA A CA 1
ATOM 569 C C . ALA A 1 79 ? 15.493 -5.190 -16.188 1.00 50.84 79 ALA A C 1
ATOM 571 O O . ALA A 1 79 ? 16.007 -4.952 -15.099 1.00 50.84 79 ALA A O 1
ATOM 572 N N . SER A 1 80 ? 14.264 -4.777 -16.495 1.00 57.16 80 SER A N 1
ATOM 573 C CA . SER A 1 80 ? 13.385 -4.058 -15.574 1.00 57.16 80 SER A CA 1
ATOM 574 C C . SER A 1 80 ? 12.521 -5.052 -14.789 1.00 57.16 80 SER A C 1
ATOM 576 O O . SER A 1 80 ? 11.309 -5.118 -14.968 1.00 57.16 80 SER A O 1
ATOM 578 N N . GLN A 1 81 ? 13.171 -5.904 -13.997 1.00 66.81 81 GLN A N 1
ATOM 579 C CA . GLN A 1 81 ? 12.510 -6.760 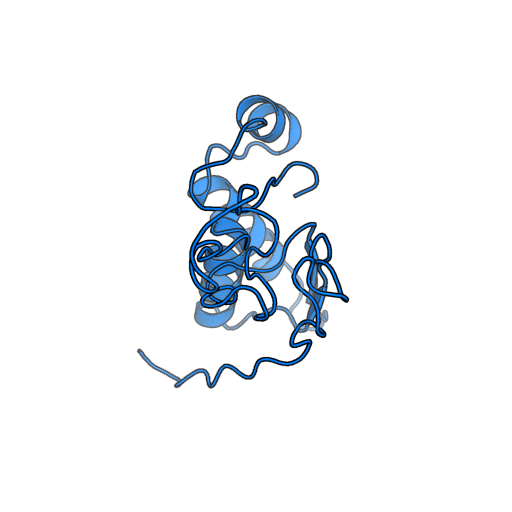-13.010 1.00 66.81 81 GLN A CA 1
ATOM 580 C C . GLN A 1 81 ? 12.606 -6.080 -11.647 1.00 66.81 81 GLN A C 1
ATOM 582 O O . GLN A 1 81 ? 13.671 -5.583 -11.273 1.00 66.81 81 GLN A O 1
ATOM 587 N N . GLY A 1 82 ? 11.497 -6.031 -10.921 1.00 83.06 82 GLY A N 1
ATOM 588 C CA . GLY A 1 82 ? 11.464 -5.435 -9.596 1.00 83.06 82 GLY A CA 1
ATOM 589 C C . GLY A 1 82 ? 10.064 -5.013 -9.197 1.00 83.06 82 GLY A C 1
ATOM 590 O O . GLY A 1 82 ? 9.288 -4.529 -10.021 1.00 83.06 82 GLY A O 1
ATOM 591 N N . ASP A 1 83 ? 9.795 -5.162 -7.908 1.00 89.94 83 ASP A N 1
ATOM 592 C CA . ASP A 1 83 ? 8.556 -4.739 -7.284 1.00 89.94 83 ASP A CA 1
ATOM 593 C C . ASP A 1 83 ? 8.741 -3.362 -6.646 1.00 89.94 83 ASP A C 1
ATOM 595 O O . ASP A 1 83 ? 9.548 -3.198 -5.729 1.00 89.94 83 ASP A O 1
ATOM 599 N N . HIS A 1 84 ? 8.009 -2.377 -7.162 1.00 90.31 84 HIS A N 1
ATOM 600 C CA . HIS A 1 84 ? 7.986 -1.012 -6.647 1.00 90.31 84 HIS A CA 1
ATOM 601 C C . HIS A 1 84 ? 6.914 -0.799 -5.568 1.00 90.31 84 HIS A C 1
ATOM 603 O O . HIS A 1 84 ? 6.661 0.326 -5.147 1.00 90.31 84 HIS A O 1
ATOM 609 N N . GLY A 1 85 ? 6.258 -1.866 -5.120 1.00 91.25 85 GLY A N 1
ATOM 610 C CA . GLY A 1 85 ? 5.273 -1.804 -4.059 1.00 91.25 85 GLY A CA 1
ATOM 611 C C . GLY A 1 85 ? 5.889 -1.547 -2.683 1.00 91.25 85 GLY A C 1
ATOM 612 O O . GLY A 1 85 ? 7.048 -1.866 -2.406 1.00 91.25 85 GLY A O 1
ATOM 613 N N . ASP A 1 86 ? 5.071 -0.979 -1.806 1.00 91.44 86 ASP A N 1
ATOM 614 C CA . ASP A 1 86 ? 5.386 -0.668 -0.419 1.00 91.44 86 ASP A CA 1
ATOM 615 C C . ASP A 1 86 ? 5.307 -1.952 0.433 1.00 91.44 86 ASP A C 1
ATOM 617 O O . ASP A 1 86 ? 4.246 -2.576 0.564 1.00 91.44 86 ASP A O 1
ATOM 621 N N . VAL A 1 87 ? 6.437 -2.361 1.025 1.00 90.50 87 VAL A N 1
ATOM 622 C CA . VAL A 1 87 ? 6.526 -3.570 1.873 1.00 90.50 87 VAL A CA 1
ATOM 623 C C . VAL A 1 87 ? 5.706 -3.418 3.151 1.00 90.50 87 VAL A C 1
ATOM 625 O O . VAL A 1 87 ? 5.026 -4.348 3.573 1.00 90.50 87 VAL A O 1
ATOM 628 N N . ASP A 1 88 ? 5.721 -2.243 3.773 1.00 91.69 88 ASP A N 1
ATOM 629 C CA . ASP A 1 88 ? 4.961 -2.017 4.999 1.00 91.69 88 ASP A CA 1
ATOM 630 C C . ASP A 1 88 ? 3.448 -2.019 4.760 1.00 91.69 88 ASP A C 1
ATOM 632 O O . ASP A 1 88 ? 2.700 -2.471 5.622 1.00 91.69 88 ASP A O 1
ATOM 636 N N . LEU A 1 89 ? 2.999 -1.559 3.587 1.00 93.50 89 LEU A N 1
ATOM 637 C CA . LEU A 1 89 ? 1.597 -1.629 3.190 1.00 93.50 89 LEU A CA 1
ATOM 638 C C . LEU A 1 89 ? 1.159 -3.082 2.984 1.00 93.50 89 LEU A C 1
ATOM 640 O O . LEU A 1 89 ? 0.099 -3.462 3.474 1.00 93.50 89 LEU A O 1
ATOM 644 N N . GLN A 1 90 ? 1.987 -3.902 2.324 1.00 94.12 90 GLN A N 1
ATOM 645 C CA . GLN A 1 90 ? 1.748 -5.345 2.204 1.00 94.12 90 GLN A CA 1
ATOM 646 C C . GLN A 1 90 ? 1.599 -5.994 3.589 1.00 94.12 90 GLN A C 1
ATOM 648 O O . GLN A 1 90 ? 0.611 -6.680 3.847 1.00 94.12 90 GLN A O 1
ATOM 653 N N . LEU A 1 91 ? 2.552 -5.739 4.491 1.00 93.56 91 LEU A N 1
ATOM 654 C CA . LEU A 1 91 ? 2.546 -6.291 5.848 1.00 93.56 91 LEU A CA 1
ATOM 655 C C . LEU A 1 91 ? 1.339 -5.816 6.669 1.00 93.56 91 LEU A C 1
ATOM 657 O O . LEU A 1 91 ? 0.751 -6.607 7.401 1.00 93.56 91 LEU A O 1
ATOM 661 N N . ALA A 1 92 ? 0.948 -4.547 6.541 1.00 94.88 92 ALA A N 1
ATOM 662 C CA . ALA A 1 92 ? -0.196 -3.996 7.260 1.00 94.88 92 ALA A CA 1
ATOM 663 C C . ALA A 1 92 ? -1.527 -4.601 6.803 1.00 94.88 92 ALA A C 1
ATOM 665 O O . ALA A 1 92 ? -2.363 -4.936 7.639 1.00 94.88 92 ALA A O 1
ATOM 666 N N . ILE A 1 93 ? -1.717 -4.759 5.487 1.00 94.75 93 ILE A N 1
ATOM 667 C CA . ILE A 1 93 ? -2.910 -5.402 4.923 1.00 94.75 93 ILE A CA 1
ATOM 668 C C . ILE A 1 93 ? -2.973 -6.854 5.393 1.00 94.75 93 ILE A C 1
ATOM 670 O O . ILE A 1 93 ? -4.007 -7.275 5.898 1.00 94.75 93 ILE A O 1
ATOM 674 N N . HIS A 1 94 ? -1.862 -7.590 5.308 1.00 94.19 94 HIS A N 1
ATOM 675 C CA . HIS A 1 94 ? -1.791 -8.965 5.799 1.00 94.19 94 HIS A CA 1
ATOM 676 C C . HIS A 1 94 ? -2.163 -9.062 7.287 1.00 94.19 94 HIS A C 1
ATOM 678 O O . HIS A 1 94 ? -3.014 -9.859 7.662 1.00 94.19 94 HIS A O 1
ATOM 684 N N . ALA A 1 95 ? -1.591 -8.206 8.139 1.00 94.44 95 ALA A N 1
ATOM 685 C CA . ALA A 1 95 ? -1.919 -8.182 9.564 1.00 94.44 95 ALA A CA 1
ATOM 686 C C . ALA A 1 95 ? -3.402 -7.860 9.833 1.00 94.44 95 ALA A C 1
ATOM 688 O O . ALA A 1 95 ? -4.002 -8.451 10.727 1.00 94.44 95 ALA A O 1
ATOM 689 N N . ALA A 1 96 ? -4.003 -6.952 9.060 1.00 94.00 96 ALA A N 1
ATOM 690 C CA . ALA A 1 96 ? -5.424 -6.625 9.166 1.00 94.00 96 ALA A CA 1
ATOM 691 C C . ALA A 1 96 ? -6.330 -7.781 8.702 1.00 94.00 96 ALA A C 1
ATOM 693 O O . ALA A 1 96 ? -7.361 -8.039 9.320 1.00 94.00 96 ALA A O 1
ATOM 694 N N . HIS A 1 97 ? -5.933 -8.510 7.653 1.00 92.25 97 HIS A N 1
ATOM 695 C CA . HIS A 1 97 ? -6.609 -9.736 7.222 1.00 92.25 97 HIS A CA 1
ATOM 696 C C . HIS A 1 97 ? -6.585 -10.805 8.323 1.00 92.25 97 HIS A C 1
ATOM 698 O O . HIS A 1 97 ? -7.643 -11.309 8.694 1.00 92.25 97 HIS A O 1
ATOM 704 N N . GLU A 1 98 ? -5.413 -11.083 8.902 1.00 93.44 98 GLU A N 1
ATOM 705 C CA . GLU A 1 98 ? -5.254 -12.052 9.999 1.00 93.44 98 GLU A CA 1
ATOM 706 C C . GLU A 1 98 ? -6.046 -11.660 11.258 1.00 93.44 98 GLU A C 1
ATOM 708 O O . GLU A 1 98 ? -6.556 -12.516 11.979 1.00 93.44 98 GLU A O 1
ATOM 713 N N . ALA A 1 99 ? -6.203 -10.357 11.512 1.00 91.31 99 ALA A N 1
ATOM 714 C CA . ALA A 1 99 ? -7.016 -9.835 12.610 1.00 91.31 99 ALA A CA 1
ATOM 715 C C . ALA A 1 99 ? -8.535 -9.854 12.331 1.00 91.31 99 ALA A C 1
ATOM 717 O O . ALA A 1 99 ? -9.320 -9.510 13.215 1.00 91.31 99 ALA A O 1
ATOM 718 N N . GLY A 1 100 ? -8.966 -10.241 11.125 1.00 92.19 100 GLY A N 1
ATOM 719 C CA . GLY A 1 100 ? -10.376 -10.261 10.725 1.00 92.19 100 GLY A CA 1
ATOM 720 C C . GLY A 1 100 ? -10.964 -8.884 10.398 1.00 92.19 100 GLY A C 1
ATOM 721 O O . GLY A 1 100 ? -12.183 -8.749 10.298 1.00 92.19 100 GLY A O 1
ATOM 722 N N . THR A 1 101 ? -10.121 -7.867 10.212 1.00 93.56 101 THR A N 1
ATOM 723 C CA . THR A 1 101 ? -10.503 -6.476 9.918 1.00 93.56 101 THR A CA 1
ATOM 724 C C . THR A 1 101 ? -9.847 -5.960 8.627 1.00 93.56 101 THR A C 1
ATOM 726 O O . THR A 1 101 ? -9.227 -4.894 8.630 1.00 93.56 101 THR A O 1
ATOM 729 N N . PRO A 1 102 ? -9.942 -6.680 7.491 1.00 93.06 102 PRO A N 1
ATOM 730 C CA . PRO A 1 102 ? -9.285 -6.261 6.259 1.00 93.06 102 PRO A CA 1
ATOM 731 C C . PRO A 1 102 ? -9.862 -4.936 5.732 1.00 93.06 102 PRO A C 1
ATOM 733 O O . PRO A 1 102 ? -11.070 -4.698 5.834 1.00 93.06 102 PRO A O 1
ATOM 736 N N . PRO A 1 103 ? -9.039 -4.074 5.108 1.00 94.75 103 PRO A N 1
ATOM 737 C CA . PRO A 1 103 ? -9.564 -2.911 4.411 1.00 94.75 103 PRO A CA 1
ATOM 738 C C . PRO A 1 103 ? -10.441 -3.346 3.231 1.00 94.75 103 PRO A C 1
ATOM 740 O O . PRO A 1 103 ? -10.105 -4.270 2.493 1.00 94.75 103 PRO A O 1
ATOM 743 N N . CYS A 1 104 ? -11.546 -2.639 3.003 1.00 95.25 104 CYS A N 1
ATOM 744 C CA . CYS A 1 104 ? -12.447 -2.920 1.885 1.00 95.25 104 CYS A CA 1
ATOM 745 C C . CYS A 1 104 ? -11.827 -2.542 0.534 1.00 95.25 104 CYS A C 1
ATOM 747 O O . CYS A 1 104 ? -12.195 -3.097 -0.501 1.00 95.25 104 CYS A O 1
ATOM 749 N N . LEU A 1 105 ? -10.926 -1.553 0.530 1.00 94.69 105 LEU A N 1
ATOM 750 C CA . LEU A 1 105 ? -10.291 -1.038 -0.676 1.00 94.69 105 LEU A CA 1
ATOM 751 C C . LEU A 1 105 ? -8.929 -0.419 -0.359 1.00 94.69 105 LEU A C 1
ATOM 753 O O . LEU A 1 105 ? -8.788 0.339 0.601 1.00 94.69 105 LEU A O 1
ATOM 757 N N . VAL A 1 106 ? -7.952 -0.680 -1.225 1.00 94.44 106 VAL A N 1
ATOM 758 C CA . VAL A 1 106 ? -6.653 -0.003 -1.227 1.00 94.44 106 VAL A CA 1
ATOM 759 C C . VAL A 1 106 ? -6.512 0.760 -2.540 1.00 94.44 106 VAL A C 1
ATOM 761 O O . VAL A 1 106 ? -6.468 0.166 -3.615 1.00 94.44 106 VAL A O 1
ATOM 764 N N . LEU A 1 107 ? -6.460 2.085 -2.448 1.00 93.56 107 LEU A N 1
ATOM 765 C CA . LEU A 1 107 ? -6.252 3.001 -3.563 1.00 93.56 107 LEU A CA 1
ATOM 766 C C . LEU A 1 107 ? -4.795 3.450 -3.589 1.00 93.56 107 LEU A C 1
ATOM 768 O O . LEU A 1 107 ? -4.268 3.918 -2.579 1.00 93.56 107 LEU A O 1
ATOM 772 N N . PHE A 1 108 ? -4.153 3.353 -4.747 1.00 92.06 108 PHE A N 1
ATOM 773 C CA . PHE A 1 108 ? -2.775 3.797 -4.916 1.00 92.06 108 PHE A CA 1
ATOM 774 C C . PHE A 1 108 ? -2.483 4.278 -6.335 1.00 92.06 108 PHE A C 1
ATOM 776 O O . PHE A 1 108 ? -3.292 4.096 -7.245 1.00 92.06 108 PHE A O 1
ATOM 783 N N . GLY A 1 109 ? -1.328 4.921 -6.506 1.00 88.06 109 GLY A N 1
ATOM 784 C CA . GLY A 1 109 ? -0.884 5.500 -7.768 1.00 88.06 109 GLY A CA 1
ATOM 785 C C . GLY A 1 109 ? 0.584 5.202 -8.055 1.00 88.06 109 GLY A C 1
ATOM 786 O O . GLY A 1 109 ? 1.021 4.059 -7.932 1.00 88.06 109 GLY A O 1
ATOM 787 N N . HIS A 1 110 ? 1.312 6.241 -8.478 1.00 88.25 110 HIS A N 1
ATOM 788 C CA . HIS A 1 110 ? 2.715 6.230 -8.918 1.00 88.25 110 HIS A CA 1
ATOM 789 C C . HIS A 1 110 ? 2.984 5.487 -10.235 1.00 88.25 110 HIS A C 1
ATOM 791 O O . HIS A 1 110 ? 3.671 6.002 -11.115 1.00 88.25 110 HIS A O 1
ATOM 797 N N . MET A 1 111 ? 2.409 4.301 -10.401 1.00 88.94 111 MET A N 1
ATOM 798 C CA . MET A 1 111 ? 2.706 3.411 -11.518 1.00 88.94 111 MET A CA 1
ATOM 799 C C . MET A 1 111 ? 2.155 3.942 -12.850 1.00 88.94 111 MET A C 1
ATOM 801 O O . MET A 1 111 ? 1.035 4.450 -12.928 1.00 88.94 111 MET A O 1
ATOM 805 N N . HIS A 1 112 ? 2.927 3.793 -13.931 1.00 88.69 112 HIS A N 1
ATOM 806 C CA . HIS A 1 112 ? 2.509 4.236 -15.264 1.00 88.69 112 HIS A CA 1
ATOM 807 C C . HIS A 1 112 ? 1.394 3.357 -15.844 1.00 88.69 112 HIS A C 1
ATOM 809 O O . HIS A 1 112 ? 1.534 2.138 -15.884 1.00 88.69 112 HIS A O 1
ATOM 815 N N . SER A 1 113 ? 0.338 3.949 -16.407 1.00 87.00 113 SER A N 1
ATOM 816 C CA . SER A 1 113 ? -0.670 3.191 -17.171 1.00 87.00 113 SER A CA 1
ATOM 817 C C . SER A 1 113 ? -0.118 2.654 -18.502 1.00 87.00 113 SER A C 1
ATOM 819 O O . SER A 1 113 ? -0.438 1.534 -18.906 1.00 87.00 113 SER A O 1
ATOM 821 N N . SER A 1 114 ? 0.751 3.427 -19.156 1.00 89.12 114 SER A N 1
ATOM 822 C CA . SER A 1 114 ? 1.496 3.034 -20.356 1.00 89.12 114 SER A CA 1
ATOM 823 C C . SER A 1 114 ? 2.926 2.666 -19.983 1.00 89.12 114 SER A C 1
ATOM 825 O O . SER A 1 114 ? 3.634 3.465 -19.376 1.00 89.12 114 SER A O 1
ATOM 827 N N . ILE A 1 115 ? 3.366 1.470 -20.365 1.00 86.69 115 ILE A N 1
ATOM 828 C CA . ILE A 1 115 ? 4.707 0.974 -20.045 1.00 86.69 115 ILE A CA 1
ATOM 829 C C . ILE A 1 115 ? 5.740 1.699 -20.912 1.00 86.69 115 ILE A C 1
ATOM 831 O O . ILE A 1 115 ? 5.557 1.840 -22.122 1.00 86.69 115 ILE A O 1
ATOM 835 N N . ARG A 1 116 ? 6.860 2.127 -20.318 1.00 80.69 116 ARG A N 1
ATOM 836 C CA . ARG A 1 116 ? 7.911 2.908 -20.995 1.00 80.69 116 ARG A CA 1
ATOM 837 C C . ARG A 1 116 ? 8.489 2.218 -22.234 1.00 80.69 116 ARG A C 1
ATOM 839 O O . ARG A 1 116 ? 8.848 2.891 -23.195 1.00 80.69 116 ARG A O 1
ATOM 846 N N . GLN A 1 117 ? 8.582 0.888 -22.217 1.00 75.50 117 GLN A N 1
ATOM 847 C CA . GLN A 1 117 ? 9.054 0.077 -23.350 1.00 75.50 117 GLN A CA 1
ATOM 848 C C . GLN A 1 117 ? 7.940 -0.287 -24.353 1.00 75.50 117 GLN A C 1
ATOM 850 O O . GLN A 1 117 ? 8.174 -1.066 -25.275 1.00 75.50 117 GLN A O 1
ATOM 855 N N . GLY A 1 118 ? 6.745 0.285 -24.194 1.00 81.38 118 GLY A N 1
ATOM 856 C CA . GLY A 1 118 ? 5.573 0.021 -25.020 1.00 81.38 118 GLY A CA 1
ATOM 857 C C . GLY A 1 118 ? 4.600 -0.974 -24.383 1.00 81.38 118 GLY A C 1
ATOM 858 O O . GLY A 1 118 ? 4.976 -1.833 -23.587 1.00 81.38 118 GLY A O 1
ATOM 859 N N . GLY A 1 119 ? 3.327 -0.850 -24.761 1.00 86.38 119 GLY A N 1
ATOM 860 C CA . GLY A 1 119 ? 2.224 -1.632 -24.203 1.00 86.38 119 GLY A CA 1
ATOM 861 C C . GLY A 1 119 ? 1.562 -0.977 -22.988 1.00 86.38 119 GLY A C 1
ATOM 862 O O . GLY A 1 119 ? 1.897 0.139 -22.586 1.00 86.38 119 GLY A O 1
ATOM 863 N N . SER A 1 120 ? 0.590 -1.683 -22.414 1.00 89.19 120 SER A N 1
ATOM 864 C CA . SER A 1 120 ? -0.214 -1.206 -21.286 1.00 89.19 120 SER A CA 1
ATOM 865 C C . SER A 1 120 ? 0.081 -2.005 -20.025 1.00 89.19 120 SER A C 1
ATOM 867 O O . SER A 1 120 ? 0.319 -3.214 -20.083 1.00 89.19 120 SER A O 1
ATOM 869 N N . ARG A 1 121 ? 0.035 -1.325 -18.879 1.00 90.94 121 ARG A N 1
ATOM 870 C CA . ARG A 1 121 ? 0.135 -1.968 -17.572 1.00 90.94 121 ARG A CA 1
ATOM 871 C C . ARG A 1 121 ? -1.101 -2.820 -17.320 1.00 90.94 121 ARG A C 1
ATOM 873 O O . ARG A 1 121 ? -2.225 -2.443 -17.654 1.00 90.94 121 ARG A O 1
ATOM 880 N N . ARG A 1 122 ? -0.900 -3.980 -16.705 1.00 90.25 122 ARG A N 1
ATOM 881 C CA . ARG A 1 122 ? -1.988 -4.796 -16.183 1.00 90.25 122 ARG A CA 1
ATOM 882 C C . ARG A 1 122 ? -2.625 -4.047 -15.019 1.00 90.25 122 ARG A C 1
ATOM 884 O O . ARG A 1 122 ? -1.978 -3.843 -14.004 1.00 90.25 122 ARG A O 1
ATOM 891 N N . MET A 1 123 ? -3.897 -3.689 -15.162 1.00 82.69 123 MET A N 1
ATOM 892 C CA . MET A 1 123 ? -4.657 -2.974 -14.126 1.00 82.69 123 MET A CA 1
ATOM 893 C C . MET A 1 123 ? -5.462 -3.907 -13.210 1.00 82.69 123 MET A C 1
ATOM 895 O O . MET A 1 123 ? -6.107 -3.446 -12.277 1.00 82.69 123 MET A O 1
ATOM 899 N N . VAL A 1 124 ? -5.443 -5.217 -13.479 1.00 83.06 124 VAL A N 1
ATOM 900 C CA . VAL A 1 124 ? -6.187 -6.225 -12.716 1.00 83.06 124 VAL A CA 1
ATOM 901 C C . VAL A 1 124 ? -5.252 -7.360 -12.324 1.00 83.06 124 VAL A C 1
ATOM 903 O O . VAL A 1 124 ? -4.674 -8.022 -13.185 1.00 83.06 124 VAL A O 1
ATOM 906 N N . ALA A 1 125 ? -5.140 -7.614 -11.028 1.00 78.94 125 ALA A N 1
ATOM 907 C CA . ALA A 1 125 ? -4.526 -8.807 -10.472 1.00 78.94 125 ALA A CA 1
ATOM 908 C C . ALA A 1 125 ? -5.512 -9.398 -9.472 1.00 78.94 125 ALA A C 1
ATOM 910 O O . ALA A 1 125 ? -6.142 -8.669 -8.711 1.00 78.94 125 ALA A O 1
ATOM 911 N N . VAL A 1 126 ? -5.662 -10.716 -9.506 1.00 81.06 126 VAL A N 1
ATOM 912 C CA . VAL A 1 126 ? -6.529 -11.440 -8.581 1.00 81.06 126 VAL A CA 1
ATOM 913 C C . VAL A 1 126 ? -5.625 -12.346 -7.766 1.00 81.06 126 VAL A C 1
ATOM 915 O O . VAL A 1 126 ? -5.100 -13.323 -8.299 1.00 81.06 126 VAL A O 1
ATOM 918 N N . SER A 1 127 ? -5.424 -11.996 -6.498 1.00 70.81 127 SER A N 1
ATOM 919 C CA . SER A 1 127 ? -4.909 -12.944 -5.514 1.00 70.81 127 SER A CA 1
ATOM 920 C C . SER A 1 127 ? -6.074 -13.801 -5.038 1.00 70.81 127 SER A C 1
ATOM 922 O O . SER A 1 127 ? -7.178 -13.296 -4.832 1.00 70.81 127 SER A O 1
ATOM 924 N N . ARG A 1 128 ? -5.845 -15.104 -4.900 1.00 66.88 128 ARG A N 1
ATOM 925 C CA . ARG A 1 128 ? -6.757 -15.971 -4.161 1.00 66.88 128 ARG A CA 1
ATOM 926 C C . ARG A 1 128 ? -6.149 -16.128 -2.784 1.00 66.88 128 ARG A C 1
ATOM 928 O O . ARG A 1 128 ? -5.164 -16.849 -2.647 1.00 66.88 128 ARG A O 1
ATOM 935 N N . ASP A 1 129 ? -6.728 -15.463 -1.797 1.00 58.00 129 ASP A N 1
ATOM 936 C CA . ASP A 1 129 ? -6.411 -15.782 -0.412 1.00 58.00 129 ASP A CA 1
ATOM 937 C C . ASP A 1 129 ? -6.875 -17.220 -0.179 1.00 58.00 129 ASP A C 1
ATOM 939 O O . ASP A 1 129 ? -8.039 -17.560 -0.411 1.00 58.00 129 ASP A O 1
ATOM 943 N N . THR A 1 130 ? -5.942 -18.094 0.187 1.00 44.34 130 THR A N 1
ATOM 944 C CA . THR A 1 130 ? -6.299 -19.420 0.687 1.00 44.34 130 THR A CA 1
ATOM 945 C C . THR A 1 130 ? -6.540 -19.223 2.176 1.00 44.34 130 THR A C 1
ATOM 947 O O . THR A 1 130 ? -5.596 -18.843 2.864 1.00 44.34 130 THR A O 1
ATOM 950 N N . PRO A 1 131 ? -7.761 -19.406 2.701 1.00 36.78 131 PRO A N 1
ATOM 951 C CA . PRO A 1 131 ? -7.972 -19.261 4.133 1.00 36.78 131 PRO A CA 1
ATOM 952 C C . PRO A 1 131 ? -7.126 -20.314 4.870 1.00 36.78 131 PRO A C 1
ATOM 954 O O . PRO A 1 131 ? -7.381 -21.508 4.706 1.00 36.78 131 PRO A O 1
ATOM 957 N N . GLY A 1 132 ? -6.136 -19.887 5.663 1.00 41.06 132 GLY A N 1
ATOM 958 C CA . GLY A 1 132 ? -5.457 -20.743 6.647 1.00 41.06 132 GLY A CA 1
ATOM 959 C C . GLY A 1 132 ? -4.052 -21.273 6.323 1.00 41.06 132 GLY A C 1
ATOM 960 O O . GLY A 1 132 ? -3.758 -22.410 6.693 1.00 41.06 132 GLY A O 1
ATOM 961 N N . THR A 1 133 ? -3.172 -20.485 5.700 1.00 34.03 133 THR A N 1
ATOM 962 C CA . THR A 1 133 ? -1.707 -20.717 5.742 1.00 34.03 133 THR A CA 1
ATOM 963 C C . THR A 1 133 ? -0.992 -19.469 6.204 1.00 34.03 133 THR A C 1
ATOM 965 O O . THR A 1 133 ? -0.106 -19.600 7.074 1.00 34.03 133 THR A O 1
#

Secondary structure (DSSP, 8-state):
-TT---STT--TTHHHHHHHH---HHHHHHHHHHHHHHTS-TTSPPEEE-SSPBTTS-SSTTSTTB--S---SSS-TTS---B-SBHHHHHHHHHHHHTT---SEEE---S-SB-TTSSB----------TT-

Foldseek 3Di:
DVQQQFADPPRPCQVVCCVPPVAHDLQSLLVVLLCVLVPDDPPDQAEAEDAFAAWPQAQACQTRQHFQPQDDPDDDPGRRGGGRHRPSNNSNQVSCVVVVRHHPYYHYDPRDQARPVGDGHDPDDDDDDDPDD

InterPro domains:
  IPR027629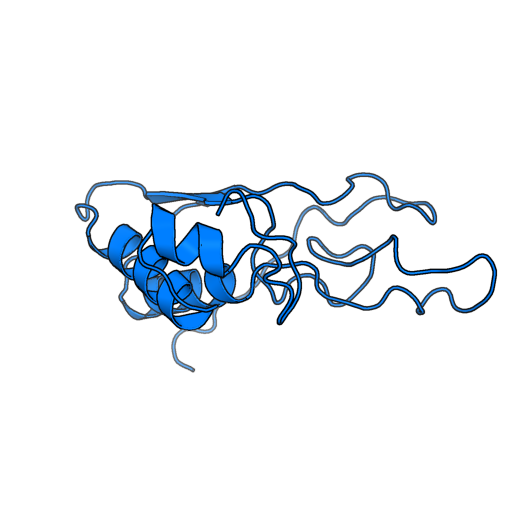 Putative protein phosphatase DevT-like [PTHR35769] (1-129)
  IPR029052 Metallo-dependent phosphatase-like [SSF56300] (21-128)

Sequence (133 aa):
RPFSCGERGANSCAQLAACIYGTLGEEGSARRIADLISAQPADNAVVVVAHNGPAGLGDRPFDICGVDWRGGPARSRYASQGDHGDVDLQLAIHAAHEAGTPPCLVLFGHMHSSIRQGGSRRMVAVSRDTPGT

Organism: NCBI:txid63592